Protein AF-A0A7X3ZHI9-F1 (afdb_monomer_lite)

Secondary structure (DSSP, 8-state):
---HHHHHHHHHHHHHHHHHHHHHHH--TTT-HHHHHHHHHHHHHHHHHHHHHHHHTTS-TT-HHHHHHHHHHHHHHHHTS---S-STHHHHHHHHHHHHTT--TTTS-TTSGGGGGG--GGGGG-TTTTSPPP---PPPP-

Structure (mmCIF, N/CA/C/O backbone):
data_AF-A0A7X3ZHI9-F1
#
_entry.id   AF-A0A7X3ZHI9-F1
#
loop_
_atom_site.group_PDB
_atom_site.id
_atom_site.type_symbol
_atom_site.label_atom_id
_atom_site.label_alt_id
_atom_site.label_comp_id
_atom_site.label_asym_id
_atom_site.label_entity_id
_atom_site.label_seq_id
_atom_site.pdbx_PDB_ins_code
_atom_site.Cartn_x
_atom_site.Cartn_y
_atom_site.Cartn_z
_atom_site.occupancy
_atom_site.B_iso_or_equiv
_atom_site.auth_seq_id
_atom_site.auth_comp_id
_atom_site.auth_asym_id
_atom_site.auth_atom_id
_atom_site.pdbx_PDB_model_num
ATOM 1 N N . MET A 1 1 ? -29.283 2.604 18.154 1.00 52.62 1 MET A N 1
ATOM 2 C CA . MET A 1 1 ? -28.104 3.371 18.616 1.00 52.62 1 MET A CA 1
ATOM 3 C C . MET A 1 1 ? -26.853 2.524 18.453 1.00 52.62 1 MET A C 1
ATOM 5 O O . MET A 1 1 ? -26.950 1.319 18.684 1.00 52.62 1 MET A O 1
ATOM 9 N N . PRO A 1 2 ? -25.718 3.093 18.014 1.00 68.88 2 PRO A N 1
ATOM 10 C CA . PRO A 1 2 ? -24.489 2.329 17.893 1.00 68.88 2 PRO A CA 1
ATOM 11 C C . PRO A 1 2 ? -24.016 1.832 19.264 1.00 68.88 2 PRO A C 1
ATOM 13 O O . PRO A 1 2 ? -24.114 2.543 20.263 1.00 68.88 2 PRO A O 1
ATOM 16 N N . SER A 1 3 ? -23.529 0.593 19.331 1.00 78.62 3 SER A N 1
ATOM 17 C CA . SER A 1 3 ? -23.004 0.039 20.584 1.00 78.62 3 SER A CA 1
ATOM 18 C C . SER A 1 3 ? -21.706 0.751 20.992 1.00 78.62 3 SER A C 1
ATOM 20 O O . SER A 1 3 ? -20.988 1.282 20.143 1.00 78.62 3 SER A O 1
ATOM 22 N N . LYS A 1 4 ? -21.335 0.708 22.282 1.00 82.12 4 LYS A N 1
ATOM 23 C CA . LYS A 1 4 ? -20.051 1.268 22.766 1.00 82.12 4 LYS A CA 1
ATOM 24 C C . LYS A 1 4 ? -18.834 0.748 21.978 1.00 82.12 4 LYS A C 1
ATOM 26 O O . LYS A 1 4 ? -17.832 1.444 21.877 1.00 82.12 4 LYS A O 1
ATOM 31 N N . VAL A 1 5 ? -18.911 -0.462 21.412 1.00 81.69 5 VAL A N 1
ATOM 32 C CA . VAL A 1 5 ? -17.857 -1.018 20.544 1.00 81.69 5 VAL A CA 1
ATOM 33 C C . VAL A 1 5 ? -17.870 -0.398 19.159 1.00 81.69 5 VAL A C 1
ATOM 35 O O . VAL A 1 5 ? -16.805 -0.078 18.654 1.00 81.69 5 VAL A O 1
ATOM 38 N N . GLN A 1 6 ? -19.043 -0.180 18.563 1.00 83.00 6 GLN A N 1
ATOM 39 C CA . GLN A 1 6 ? -19.133 0.490 17.264 1.00 83.00 6 GLN A CA 1
ATOM 40 C C . GLN A 1 6 ? -18.531 1.891 17.335 1.00 83.00 6 GLN A C 1
ATOM 42 O O . GLN A 1 6 ? -17.737 2.244 16.475 1.00 83.00 6 GLN A O 1
ATOM 47 N N . PHE A 1 7 ? -18.814 2.638 18.404 1.00 86.62 7 PHE A N 1
ATOM 48 C CA . PHE A 1 7 ? -18.193 3.944 18.619 1.00 86.62 7 PHE A CA 1
ATOM 49 C C . PHE A 1 7 ? -16.656 3.862 18.682 1.00 86.62 7 PHE A C 1
ATOM 51 O O . PHE A 1 7 ? -15.973 4.633 18.015 1.00 86.62 7 PHE A O 1
ATOM 58 N N . ARG A 1 8 ? -16.100 2.882 19.414 1.00 89.94 8 ARG A N 1
ATOM 59 C CA . ARG A 1 8 ? -14.643 2.651 19.467 1.00 89.94 8 ARG A CA 1
ATOM 60 C C . ARG A 1 8 ? -14.058 2.297 18.101 1.00 89.94 8 ARG A C 1
ATOM 62 O O . ARG A 1 8 ? -12.987 2.782 17.771 1.00 89.94 8 ARG A O 1
ATOM 69 N N . LEU A 1 9 ? -14.745 1.473 17.312 1.00 89.62 9 LEU A N 1
ATOM 70 C CA . LEU A 1 9 ? -14.283 1.086 15.978 1.00 89.62 9 LEU A CA 1
ATOM 71 C C . LEU A 1 9 ? -14.306 2.258 14.997 1.00 89.62 9 LEU A C 1
ATOM 73 O O . LEU A 1 9 ? -13.351 2.417 14.250 1.00 89.62 9 LEU A O 1
ATOM 77 N N . PHE A 1 10 ? -15.341 3.103 15.030 1.00 91.06 10 PHE A N 1
ATOM 78 C CA . PHE A 1 10 ? -15.371 4.329 14.229 1.00 91.06 10 PHE A CA 1
ATOM 79 C C . PHE A 1 10 ? -14.251 5.291 14.616 1.00 91.06 10 PHE A C 1
ATOM 81 O O . PHE A 1 10 ? -13.607 5.854 13.739 1.00 91.06 10 PHE A O 1
ATOM 88 N N . PHE A 1 11 ? -13.988 5.444 15.915 1.00 93.25 11 PHE A N 1
ATOM 89 C CA . PHE A 1 11 ? -12.875 6.260 16.387 1.00 93.25 11 PHE A CA 1
ATOM 90 C C . PHE A 1 11 ? -11.528 5.725 15.880 1.00 93.25 11 PHE A C 1
ATOM 92 O O . PHE A 1 11 ? -10.754 6.479 15.300 1.00 93.25 11 PHE A O 1
ATOM 99 N N . LEU A 1 12 ? -11.272 4.420 16.026 1.00 94.06 12 LEU A N 1
ATOM 100 C CA . LEU A 1 12 ? -10.041 3.789 15.531 1.00 94.06 12 LEU A CA 1
ATOM 101 C C . LEU A 1 12 ? -9.910 3.904 14.010 1.00 94.06 12 LEU A C 1
ATOM 103 O O . LEU A 1 12 ? -8.829 4.212 13.522 1.00 94.06 12 LEU A O 1
ATOM 107 N N . ALA A 1 13 ? -11.005 3.715 13.270 1.00 93.94 13 ALA A N 1
ATOM 108 C CA . ALA A 1 13 ? -11.022 3.903 11.825 1.00 93.94 13 ALA A CA 1
ATOM 109 C C . ALA A 1 13 ? -10.716 5.357 11.434 1.00 93.94 13 ALA A C 1
ATOM 111 O O . ALA A 1 13 ? -9.962 5.578 10.497 1.00 93.94 13 ALA A O 1
ATOM 112 N N . GLY A 1 14 ? -11.232 6.341 12.175 1.00 95.25 14 GLY A N 1
ATOM 113 C CA . GLY A 1 14 ? -10.913 7.754 11.960 1.00 95.25 14 GLY A CA 1
ATOM 114 C C . GLY A 1 14 ? -9.441 8.083 12.219 1.00 95.25 14 GLY A C 1
ATOM 115 O O . GLY A 1 14 ? -8.839 8.833 11.457 1.00 95.25 14 GLY A O 1
ATOM 116 N N . VAL A 1 15 ? -8.832 7.486 13.249 1.00 96.50 15 VAL A N 1
ATOM 117 C CA . VAL A 1 15 ? -7.387 7.632 13.504 1.00 96.50 15 VAL A CA 1
ATOM 118 C C . VAL A 1 15 ? -6.568 6.997 12.379 1.00 96.50 15 VAL A C 1
ATOM 120 O O . VAL A 1 15 ? -5.622 7.611 11.894 1.00 96.50 15 VAL A O 1
ATOM 123 N N . MET A 1 16 ? -6.948 5.801 11.922 1.00 96.50 16 MET A N 1
ATOM 124 C CA . MET A 1 16 ? -6.295 5.144 10.785 1.00 96.50 16 MET A CA 1
ATOM 125 C C . MET A 1 16 ? -6.410 5.977 9.505 1.00 96.50 16 MET A C 1
ATOM 127 O O . MET A 1 16 ? -5.417 6.138 8.803 1.00 96.50 16 MET A O 1
ATOM 131 N N . GLU A 1 17 ? -7.582 6.558 9.239 1.00 97.19 17 GLU A N 1
ATOM 132 C CA . GLU A 1 17 ? -7.791 7.443 8.092 1.00 97.19 17 GLU A CA 1
ATOM 133 C C . GLU A 1 17 ? -6.905 8.689 8.171 1.00 97.19 17 GLU A C 1
ATOM 135 O O . GLU A 1 17 ? -6.268 9.058 7.190 1.00 97.19 17 GLU A O 1
ATOM 140 N N . ALA A 1 18 ? -6.789 9.307 9.350 1.00 96.88 18 ALA A N 1
ATOM 141 C CA . ALA A 1 18 ? -5.891 10.441 9.549 1.00 96.88 18 ALA A CA 1
ATOM 142 C C . ALA A 1 18 ? -4.424 10.068 9.263 1.00 96.88 18 ALA A C 1
ATOM 144 O O . ALA A 1 18 ? -3.704 10.845 8.635 1.00 96.88 18 ALA A O 1
ATOM 145 N N . CYS A 1 19 ? -3.992 8.865 9.658 1.00 96.12 19 CYS A N 1
ATOM 146 C CA . CYS A 1 19 ? -2.675 8.341 9.298 1.00 96.12 19 CYS A CA 1
ATOM 147 C C . CYS A 1 19 ? -2.533 8.119 7.782 1.00 96.12 19 CYS A C 1
ATOM 149 O O . CYS A 1 19 ? -1.495 8.467 7.226 1.00 96.12 19 CYS A O 1
ATOM 151 N N . CYS A 1 20 ? -3.555 7.594 7.096 1.00 95.50 20 CYS A N 1
ATOM 152 C CA . CYS A 1 20 ? -3.550 7.455 5.635 1.00 95.50 20 CYS A CA 1
ATOM 153 C C . CYS A 1 20 ? -3.421 8.816 4.937 1.00 95.50 20 CYS A C 1
ATOM 155 O O . CYS A 1 20 ? -2.551 8.979 4.085 1.00 95.50 20 CYS A O 1
ATOM 157 N N . CYS A 1 21 ? -4.209 9.814 5.343 1.00 96.31 21 CYS A N 1
ATOM 158 C CA . CYS A 1 21 ? -4.107 11.183 4.831 1.00 96.31 21 CYS A CA 1
ATOM 159 C C . CYS A 1 21 ? -2.719 11.789 5.074 1.00 96.31 21 CYS A C 1
ATOM 161 O O . CYS A 1 21 ? -2.169 12.442 4.191 1.00 96.31 21 CYS A O 1
ATOM 163 N N . TYR A 1 22 ? -2.131 11.551 6.248 1.00 95.56 22 TYR A N 1
ATOM 164 C CA . TYR A 1 22 ? -0.774 11.992 6.565 1.00 95.56 22 TYR A CA 1
ATOM 165 C C . TYR A 1 22 ? 0.276 11.359 5.638 1.00 95.56 22 TYR A C 1
ATOM 167 O O . TYR A 1 22 ? 1.149 12.063 5.135 1.00 95.56 22 TYR A O 1
ATOM 175 N N . LEU A 1 23 ? 0.166 10.058 5.350 1.00 93.94 23 LEU A N 1
ATOM 176 C CA . LEU A 1 23 ? 1.062 9.366 4.415 1.00 93.94 23 LEU A CA 1
ATOM 177 C C . LEU A 1 23 ? 0.929 9.899 2.982 1.00 93.94 23 LEU A C 1
ATOM 179 O O . LEU A 1 23 ? 1.934 10.089 2.304 1.00 93.94 23 LEU A O 1
ATOM 183 N N . VAL A 1 24 ? -0.292 10.189 2.533 1.00 94.06 24 VAL A N 1
ATOM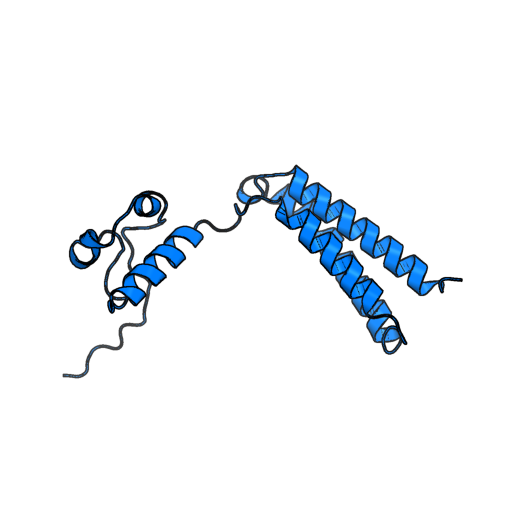 184 C CA . VAL A 1 24 ? -0.532 10.814 1.221 1.00 94.06 24 VAL A CA 1
ATOM 185 C C . VAL A 1 24 ? 0.062 12.220 1.171 1.00 94.06 24 VAL A C 1
ATOM 187 O O . VAL A 1 24 ? 0.696 12.582 0.185 1.00 94.06 24 VAL A O 1
ATOM 190 N N . PHE A 1 25 ? -0.092 12.992 2.247 1.00 93.50 25 PHE A N 1
ATOM 191 C CA . PHE A 1 25 ? 0.452 14.344 2.353 1.00 93.50 25 PHE A CA 1
ATOM 192 C C . PHE A 1 25 ? 1.985 14.377 2.339 1.00 93.50 25 PHE A C 1
ATOM 194 O O . PHE A 1 25 ? 2.566 15.298 1.770 1.00 93.50 25 PHE A O 1
ATOM 201 N N . LEU A 1 26 ? 2.650 13.373 2.923 1.00 92.06 26 LEU A N 1
ATOM 202 C CA . LEU A 1 26 ? 4.109 13.244 2.845 1.00 92.06 26 LEU A CA 1
ATOM 203 C C . LEU A 1 26 ? 4.594 13.116 1.391 1.00 92.06 26 LEU A C 1
ATOM 205 O O . LEU A 1 26 ? 5.686 13.587 1.075 1.00 92.06 26 LEU A O 1
ATOM 209 N N . GLY A 1 27 ? 3.795 12.518 0.503 1.00 89.75 27 GLY A N 1
ATOM 210 C CA . GLY A 1 27 ? 4.151 12.319 -0.897 1.00 89.75 27 GLY A CA 1
ATOM 211 C C . GLY A 1 27 ? 5.242 11.264 -1.042 1.00 89.75 27 GLY A C 1
ATOM 212 O O . GLY A 1 27 ? 4.954 10.072 -1.015 1.00 89.75 27 GLY A O 1
ATOM 213 N N . ASP A 1 28 ? 6.494 11.689 -1.206 1.00 88.06 28 ASP A N 1
ATOM 214 C CA . ASP A 1 28 ? 7.624 10.776 -1.390 1.00 88.06 28 ASP A CA 1
ATOM 215 C C . ASP A 1 28 ? 8.032 10.111 -0.063 1.00 88.06 28 ASP A C 1
ATOM 217 O O . ASP A 1 28 ? 8.773 10.675 0.753 1.00 88.06 28 ASP A O 1
ATOM 221 N N . LEU A 1 29 ? 7.515 8.899 0.145 1.00 88.62 29 LEU A N 1
ATOM 222 C CA . LEU A 1 29 ? 7.707 8.104 1.358 1.00 88.62 29 LEU A CA 1
ATOM 223 C C . LEU A 1 29 ? 9.124 7.523 1.466 1.00 88.62 29 LEU A C 1
ATOM 225 O O . LEU A 1 29 ? 9.653 7.412 2.572 1.00 88.62 29 LEU A O 1
ATOM 229 N N . GLN A 1 30 ? 9.767 7.207 0.337 1.00 87.69 30 GLN A N 1
ATOM 230 C CA . GLN A 1 30 ? 11.129 6.660 0.290 1.00 87.69 30 GLN A CA 1
ATOM 231 C C . GLN A 1 30 ? 12.163 7.644 0.847 1.00 87.69 30 GLN A C 1
ATOM 233 O O . GLN A 1 30 ? 13.117 7.241 1.508 1.00 87.69 30 GLN A O 1
ATOM 238 N N . ARG A 1 31 ? 11.962 8.948 0.630 1.00 86.88 31 ARG A N 1
ATOM 239 C CA . ARG A 1 31 ? 12.841 9.996 1.175 1.00 86.88 31 ARG A CA 1
ATOM 240 C C . ARG A 1 31 ? 12.554 10.344 2.634 1.00 86.88 31 ARG A C 1
ATOM 242 O O . ARG A 1 31 ? 13.419 10.895 3.309 1.00 86.88 31 ARG A O 1
ATOM 249 N N . GLN A 1 32 ? 11.359 10.030 3.128 1.00 89.81 32 GLN A N 1
ATOM 250 C CA . GLN A 1 32 ? 10.864 10.432 4.448 1.00 89.81 32 GLN A CA 1
ATOM 251 C C . GLN A 1 32 ? 10.593 9.216 5.340 1.00 89.81 32 GLN A C 1
ATOM 253 O O . GLN A 1 32 ? 9.531 9.089 5.949 1.00 89.81 32 GLN A O 1
ATOM 258 N N . ILE A 1 33 ? 11.570 8.307 5.422 1.00 91.25 33 ILE A N 1
ATOM 259 C CA . ILE A 1 33 ? 11.437 7.029 6.139 1.00 91.25 33 ILE A CA 1
ATOM 260 C C . ILE A 1 33 ? 10.988 7.218 7.603 1.00 91.25 33 ILE A C 1
ATOM 262 O O . ILE A 1 33 ? 10.048 6.535 8.015 1.00 91.25 33 ILE A O 1
ATOM 266 N N . PRO A 1 34 ? 11.573 8.130 8.411 1.00 93.81 34 PRO A N 1
ATOM 267 C CA . PRO A 1 34 ? 11.128 8.319 9.795 1.00 93.81 34 PRO A CA 1
ATOM 268 C C . PRO A 1 34 ? 9.671 8.789 9.905 1.00 93.81 34 PRO A C 1
ATOM 270 O O . PRO A 1 34 ? 8.919 8.298 10.745 1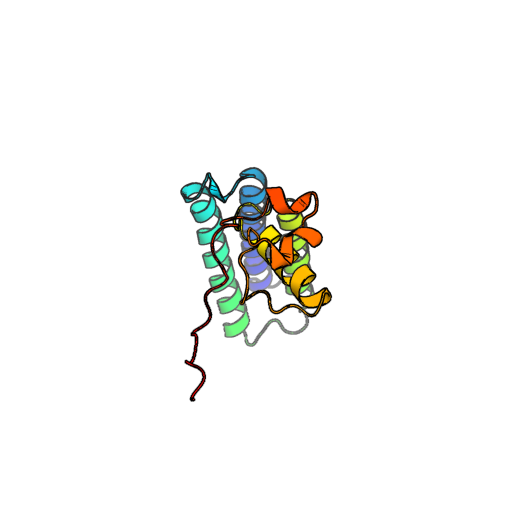.00 93.81 34 PRO A O 1
ATOM 273 N N . GLN A 1 35 ? 9.260 9.718 9.042 1.00 92.62 35 GLN A N 1
ATOM 274 C CA . GLN A 1 35 ? 7.909 10.273 9.008 1.00 92.62 35 GLN A CA 1
ATOM 275 C C . GLN A 1 35 ? 6.900 9.228 8.530 1.00 92.62 35 GLN A C 1
ATOM 277 O O . GLN A 1 35 ? 5.840 9.076 9.130 1.00 92.62 35 GLN A O 1
ATOM 282 N N . MET A 1 36 ? 7.254 8.440 7.513 1.00 93.62 36 MET A N 1
ATOM 283 C CA . MET A 1 36 ? 6.459 7.293 7.083 1.00 93.62 36 MET A CA 1
ATOM 284 C C . MET A 1 36 ? 6.179 6.363 8.268 1.00 93.62 36 MET A C 1
ATOM 286 O O . MET A 1 36 ? 5.023 6.035 8.534 1.00 93.62 36 MET A O 1
ATOM 290 N N . TRP A 1 37 ? 7.210 5.984 9.031 1.00 95.38 37 TRP A N 1
ATOM 291 C CA . TRP A 1 37 ? 7.036 5.141 10.215 1.00 95.38 37 TRP A CA 1
ATOM 292 C C . TRP A 1 37 ? 6.159 5.795 11.286 1.00 95.38 37 TRP A C 1
ATOM 294 O O . TRP A 1 37 ? 5.329 5.110 11.885 1.00 95.38 37 TRP A O 1
ATOM 304 N N . ALA A 1 38 ? 6.264 7.111 11.481 1.00 94.88 38 ALA A N 1
ATOM 305 C CA . ALA A 1 38 ? 5.391 7.851 12.391 1.00 94.88 38 ALA A CA 1
ATOM 306 C C . ALA A 1 38 ? 3.904 7.790 11.987 1.00 94.88 38 ALA A C 1
ATOM 308 O O . ALA A 1 38 ? 3.045 7.864 12.860 1.00 94.88 38 ALA A O 1
ATOM 309 N N . GLY A 1 39 ? 3.588 7.610 10.699 1.00 92.75 39 GLY A N 1
ATOM 310 C CA . GLY A 1 39 ? 2.223 7.365 10.218 1.00 92.75 39 GLY A CA 1
ATOM 311 C C . GLY A 1 39 ? 1.805 5.892 10.281 1.00 92.75 39 GLY A C 1
ATOM 312 O O . GLY A 1 39 ? 0.707 5.571 10.740 1.00 92.75 39 GLY A O 1
ATOM 313 N N . VAL A 1 40 ? 2.685 4.980 9.855 1.00 94.56 40 VAL A N 1
ATOM 314 C CA . VAL A 1 40 ? 2.387 3.541 9.764 1.00 94.56 40 VAL A CA 1
ATOM 315 C C . VAL A 1 40 ? 2.242 2.894 11.142 1.00 94.56 40 VAL A C 1
ATOM 317 O O . VAL A 1 40 ? 1.310 2.115 11.345 1.00 94.56 40 VAL A O 1
ATOM 320 N N . PHE A 1 41 ? 3.114 3.205 12.108 1.00 96.75 41 PHE A N 1
ATOM 321 C CA . PHE A 1 41 ? 3.074 2.559 13.426 1.00 96.75 41 PHE A CA 1
ATOM 322 C C . PHE A 1 41 ? 1.760 2.813 14.182 1.00 96.75 41 PHE A C 1
ATOM 324 O O . PHE A 1 41 ? 1.137 1.837 14.612 1.00 96.75 41 PHE A O 1
ATOM 331 N N . PRO A 1 42 ? 1.270 4.060 14.329 1.00 95.94 42 PRO A N 1
ATOM 332 C CA . PRO A 1 42 ? -0.015 4.310 14.980 1.00 95.94 42 PRO A CA 1
ATOM 333 C C . PRO A 1 42 ? -1.190 3.663 14.244 1.00 95.94 42 PRO A C 1
ATOM 335 O O . PRO A 1 42 ? -2.062 3.081 14.894 1.00 95.94 42 PRO A O 1
ATOM 338 N N . ALA A 1 43 ? -1.197 3.701 12.905 1.00 95.25 43 ALA A N 1
ATOM 339 C CA . ALA A 1 43 ? -2.220 3.036 12.099 1.00 95.25 43 ALA A CA 1
ATOM 340 C C . ALA A 1 43 ? -2.237 1.521 12.353 1.00 95.25 43 ALA A C 1
ATOM 342 O O . ALA A 1 43 ? -3.301 0.933 12.555 1.00 95.25 43 ALA A O 1
ATOM 343 N N . PHE A 1 44 ? -1.058 0.896 12.421 1.00 96.56 44 PHE A N 1
ATOM 344 C CA . PHE A 1 44 ? -0.910 -0.526 12.712 1.00 96.56 44 PHE A CA 1
ATOM 345 C C . PHE A 1 44 ? -1.382 -0.884 14.128 1.00 96.56 44 PHE A C 1
ATOM 347 O O . PHE A 1 44 ? -2.125 -1.849 14.302 1.00 96.56 44 PHE A O 1
ATOM 354 N N . LEU A 1 45 ? -1.027 -0.088 15.142 1.00 97.19 45 LEU A N 1
ATOM 355 C CA . LEU A 1 45 ? -1.507 -0.297 16.513 1.00 97.19 45 LEU A CA 1
ATOM 356 C C . LEU A 1 45 ? -3.036 -0.174 16.604 1.00 97.19 45 LEU A C 1
ATOM 358 O O . LEU A 1 45 ? -3.684 -1.002 17.250 1.00 97.19 45 LEU A O 1
ATOM 362 N N . CYS A 1 46 ? -3.624 0.810 15.914 1.00 95.69 46 CYS A N 1
ATOM 363 C CA . CYS A 1 46 ? -5.076 0.967 15.829 1.00 95.69 46 CYS A CA 1
ATOM 364 C C . CYS A 1 46 ? -5.737 -0.231 15.138 1.00 95.69 46 CYS A C 1
ATOM 366 O O . CYS A 1 46 ? -6.756 -0.723 15.627 1.00 95.69 46 CYS A O 1
ATOM 368 N N . TYR A 1 47 ? -5.137 -0.741 14.058 1.00 94.62 47 TYR A N 1
ATOM 369 C CA . TYR A 1 47 ? -5.599 -1.940 13.361 1.00 94.62 47 TYR A CA 1
ATOM 370 C C . TYR A 1 47 ? -5.577 -3.178 14.265 1.00 94.62 47 TYR A C 1
ATOM 372 O O . TYR A 1 47 ? -6.601 -3.847 14.402 1.00 94.62 47 TYR A O 1
ATOM 380 N N . VAL A 1 48 ? -4.450 -3.467 14.927 1.00 96.31 48 VAL A N 1
ATOM 381 C CA . VAL A 1 48 ? -4.323 -4.624 15.831 1.00 96.31 48 VAL A CA 1
ATOM 382 C C . VAL A 1 48 ? -5.342 -4.532 16.963 1.00 96.31 48 VAL A C 1
ATOM 384 O O . VAL A 1 48 ? -6.008 -5.518 17.286 1.00 96.31 48 VAL A O 1
ATOM 387 N N . PHE A 1 49 ? -5.526 -3.342 17.538 1.00 94.81 49 PHE A N 1
ATOM 388 C CA . PHE A 1 49 ? -6.511 -3.133 18.592 1.00 94.81 49 PHE A CA 1
ATOM 389 C C . PHE A 1 49 ? -7.954 -3.291 18.088 1.00 94.81 49 PHE A C 1
ATOM 391 O O . PHE A 1 49 ? -8.769 -3.941 18.747 1.00 94.81 49 PHE A O 1
ATOM 398 N N . ALA A 1 50 ? -8.278 -2.768 16.902 1.00 91.69 50 ALA A N 1
ATOM 399 C CA . ALA A 1 50 ? -9.582 -2.955 16.271 1.00 91.69 50 ALA A CA 1
ATOM 400 C C . ALA A 1 50 ? -9.860 -4.440 15.983 1.00 91.69 50 ALA A C 1
ATOM 402 O O . ALA A 1 50 ? -10.921 -4.948 16.353 1.00 91.69 50 ALA A O 1
ATOM 403 N N . ALA A 1 51 ? -8.893 -5.156 15.403 1.00 91.75 51 ALA A N 1
ATOM 404 C CA . ALA A 1 51 ? -8.980 -6.588 15.132 1.00 91.75 51 ALA A CA 1
ATOM 405 C C . ALA A 1 51 ? -9.185 -7.389 16.425 1.00 91.75 51 ALA A C 1
ATOM 407 O O . ALA A 1 51 ? -10.087 -8.223 16.504 1.00 91.75 51 ALA A O 1
ATOM 408 N N . TYR A 1 52 ? -8.428 -7.075 17.478 1.00 93.00 52 TYR A N 1
ATOM 409 C CA . TYR A 1 52 ? -8.587 -7.682 18.797 1.00 93.00 52 TYR A CA 1
ATOM 410 C C . TYR A 1 52 ? -10.000 -7.488 19.367 1.00 93.00 52 TYR A C 1
ATOM 412 O O . TYR A 1 52 ? -10.603 -8.447 19.853 1.00 93.00 52 TYR A O 1
ATOM 420 N N . LEU A 1 53 ? -10.564 -6.276 19.284 1.00 89.69 53 LEU A N 1
ATOM 421 C CA . LEU A 1 53 ? -11.926 -5.997 19.752 1.00 89.69 53 LEU A CA 1
ATOM 422 C C . LEU A 1 53 ? -12.987 -6.780 18.970 1.00 89.69 53 LEU A C 1
ATOM 424 O O . LEU A 1 53 ? -13.944 -7.270 19.574 1.00 89.69 53 LEU A O 1
ATOM 428 N N . VAL A 1 54 ? -12.824 -6.894 17.649 1.00 88.44 54 VAL A N 1
ATOM 429 C CA . VAL A 1 54 ? -13.740 -7.643 16.777 1.00 88.44 54 VAL A CA 1
ATOM 430 C C . VAL A 1 54 ? -13.671 -9.139 17.083 1.00 88.44 54 VAL A C 1
ATOM 432 O O . VAL A 1 54 ? -14.709 -9.766 17.293 1.00 88.44 54 VAL A O 1
ATOM 435 N N . LEU A 1 55 ? -12.467 -9.706 17.186 1.00 88.81 55 LEU A N 1
ATOM 436 C CA . LEU A 1 55 ? -12.266 -11.133 17.453 1.00 88.81 55 LEU A CA 1
ATOM 437 C C . LEU A 1 55 ? -12.736 -11.529 18.860 1.00 88.81 55 LEU A C 1
ATOM 439 O O . LEU A 1 55 ? -13.447 -12.520 19.010 1.00 88.81 55 LEU A O 1
ATOM 443 N N . ARG A 1 56 ? -12.442 -10.722 19.891 1.00 87.75 56 ARG A N 1
ATOM 444 C CA . ARG A 1 56 ? -12.894 -10.981 21.274 1.00 87.75 56 ARG A CA 1
ATOM 445 C C . ARG A 1 56 ? -14.410 -10.990 21.446 1.00 87.75 56 ARG A C 1
ATOM 447 O O . ARG A 1 56 ? -14.906 -11.547 22.419 1.00 87.75 56 ARG A O 1
ATOM 454 N N . ARG A 1 57 ? -15.145 -10.331 20.552 1.00 79.31 57 ARG A N 1
ATOM 455 C CA . ARG A 1 57 ? -16.611 -10.240 20.587 1.00 79.31 57 ARG A CA 1
ATOM 456 C C . ARG A 1 57 ? -17.296 -11.345 19.771 1.00 79.31 57 ARG A C 1
ATOM 458 O O . ARG A 1 57 ? -18.518 -11.328 19.690 1.00 79.31 57 ARG A O 1
ATOM 465 N N . GLY A 1 58 ? -16.535 -12.282 19.193 1.00 73.38 58 GLY A N 1
ATOM 466 C CA . GLY A 1 58 ? -17.069 -13.312 18.295 1.00 73.38 58 GLY A CA 1
ATOM 467 C C . GLY A 1 58 ? -17.448 -12.761 16.916 1.00 73.38 58 GLY A C 1
ATOM 468 O O . GLY A 1 58 ? -18.342 -13.291 16.264 1.00 73.38 58 GLY A O 1
ATOM 469 N N . GLY A 1 59 ? -16.798 -11.674 16.484 1.00 69.38 59 GLY A N 1
ATOM 470 C CA . GLY A 1 59 ? -17.131 -10.936 15.270 1.00 69.38 59 GLY A CA 1
ATOM 471 C C . GLY A 1 59 ? -18.081 -9.759 15.513 1.00 69.38 59 GLY A C 1
ATOM 472 O O . GLY A 1 59 ? -18.492 -9.455 16.634 1.00 69.38 59 GLY A O 1
ATOM 473 N N . LEU A 1 60 ? -18.420 -9.057 14.431 1.00 67.25 60 LEU A N 1
ATOM 474 C CA . LEU A 1 60 ? -19.476 -8.045 14.420 1.00 67.25 60 LEU A CA 1
ATOM 475 C C . LEU A 1 60 ? -20.750 -8.698 13.874 1.00 67.25 60 LEU A C 1
ATOM 477 O O . LEU A 1 60 ? -20.867 -8.808 12.650 1.00 67.25 60 LEU A O 1
ATOM 481 N N . PRO A 1 61 ? -21.702 -9.135 14.722 1.00 57.78 61 PRO A N 1
ATOM 482 C CA . PRO A 1 61 ? -22.946 -9.707 14.225 1.00 57.78 61 PRO A CA 1
ATOM 483 C C . PRO A 1 61 ? -23.648 -8.698 13.300 1.00 57.78 61 PRO A C 1
ATOM 485 O O . PRO A 1 61 ? -24.034 -7.604 13.716 1.00 57.78 61 PRO A O 1
ATOM 488 N N . GLY A 1 62 ? -23.752 -9.059 12.016 1.00 61.16 62 GLY A N 1
ATOM 489 C CA . GLY A 1 62 ? -24.603 -8.404 11.021 1.00 61.16 62 GLY A CA 1
ATOM 490 C C . GLY A 1 62 ? -24.047 -7.191 10.266 1.00 61.16 62 GLY A C 1
ATOM 491 O O . GLY A 1 62 ? -24.836 -6.543 9.578 1.00 61.16 62 GLY A O 1
ATOM 492 N N . ARG A 1 63 ? -22.752 -6.828 10.359 1.00 71.50 63 ARG A N 1
ATOM 493 C CA . ARG A 1 63 ? -22.247 -5.585 9.716 1.00 71.50 63 ARG A CA 1
ATOM 494 C C . ARG A 1 63 ? -20.852 -5.646 9.058 1.00 71.50 63 ARG A C 1
ATOM 496 O O . ARG A 1 63 ? -20.011 -4.800 9.369 1.00 71.50 63 ARG A O 1
ATOM 503 N N . PRO A 1 64 ? -20.592 -6.558 8.098 1.00 81.38 64 PRO A N 1
ATO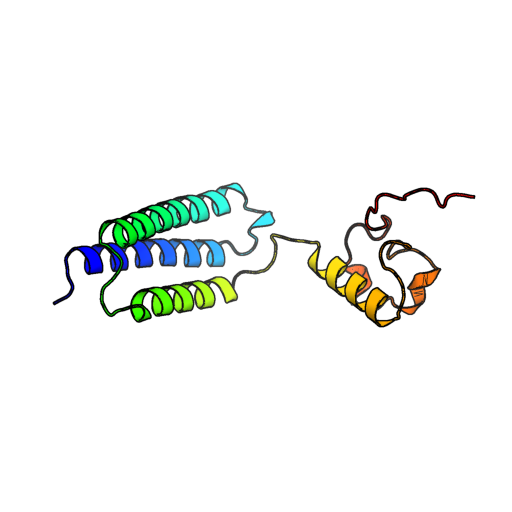M 504 C CA . PRO A 1 64 ? -19.352 -6.522 7.307 1.00 81.38 64 PRO A CA 1
ATOM 505 C C . PRO A 1 64 ? -19.185 -5.201 6.536 1.00 81.38 64 PRO A C 1
ATOM 507 O O . PRO A 1 64 ? -18.064 -4.772 6.287 1.00 81.38 64 PRO A O 1
ATOM 510 N N . HIS A 1 65 ? -20.288 -4.507 6.235 1.00 85.00 65 HIS A N 1
ATOM 511 C CA . HIS A 1 65 ? -20.287 -3.211 5.556 1.00 85.00 65 HIS A CA 1
ATOM 512 C C . HIS A 1 65 ? -19.465 -2.129 6.266 1.00 85.00 65 HIS A C 1
ATOM 514 O O . HIS A 1 65 ? -18.955 -1.247 5.592 1.00 85.00 65 HIS A O 1
ATOM 520 N N . LEU A 1 66 ? -19.306 -2.180 7.595 1.00 85.81 66 LEU A N 1
ATOM 521 C CA . LEU A 1 66 ? -18.455 -1.216 8.302 1.00 85.81 66 LEU A CA 1
ATOM 522 C C . LEU A 1 66 ? -16.978 -1.430 7.972 1.00 85.81 66 LEU A C 1
ATOM 524 O O . LEU A 1 66 ? -16.265 -0.474 7.689 1.00 85.81 66 LEU A O 1
ATOM 528 N N . ILE A 1 67 ? -16.540 -2.690 7.984 1.00 88.31 67 ILE A N 1
ATOM 529 C CA . ILE A 1 67 ? -15.161 -3.062 7.657 1.00 88.31 67 ILE A CA 1
ATOM 530 C C . ILE A 1 67 ? -14.900 -2.786 6.177 1.00 88.31 67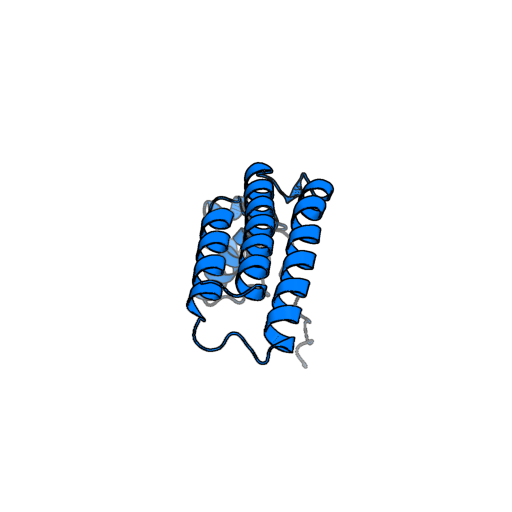 ILE A C 1
ATOM 532 O O . ILE A 1 67 ? -13.894 -2.173 5.845 1.00 88.31 67 ILE A O 1
ATOM 536 N N . LEU A 1 68 ? -15.825 -3.186 5.300 1.00 91.62 68 LEU A N 1
ATOM 537 C CA . LEU A 1 68 ? -15.717 -2.951 3.860 1.00 91.62 68 LEU A CA 1
ATOM 538 C C . LEU A 1 68 ? -15.743 -1.457 3.518 1.00 91.62 68 LEU A C 1
ATOM 540 O O . LEU A 1 68 ? -14.956 -1.016 2.690 1.00 91.62 68 LEU A O 1
ATOM 544 N N . GLY A 1 69 ? -16.603 -0.676 4.175 1.00 93.00 69 GLY A N 1
ATOM 545 C CA . GLY A 1 69 ? -16.670 0.773 4.003 1.00 93.00 69 GLY A CA 1
ATOM 546 C C . GLY A 1 69 ? -15.380 1.459 4.443 1.00 93.00 69 GLY A C 1
ATOM 547 O O . GLY A 1 69 ? -14.821 2.234 3.677 1.00 93.00 69 GLY A O 1
ATOM 548 N N . ALA A 1 70 ? -14.857 1.121 5.626 1.00 92.50 70 ALA A N 1
ATOM 549 C CA . ALA A 1 70 ? -13.570 1.639 6.089 1.00 92.50 70 ALA A CA 1
ATOM 550 C C . ALA A 1 70 ? -12.421 1.225 5.154 1.00 92.50 70 ALA A C 1
ATOM 552 O O . ALA A 1 70 ? -11.626 2.066 4.755 1.00 92.50 70 ALA A O 1
ATOM 553 N N . ALA A 1 71 ? -12.373 -0.044 4.732 1.00 93.38 71 ALA A N 1
ATOM 554 C CA . ALA A 1 71 ? -11.367 -0.538 3.795 1.00 93.38 71 ALA A CA 1
ATOM 555 C C . ALA A 1 71 ? -11.416 0.186 2.443 1.00 93.38 71 ALA A C 1
ATOM 557 O O . ALA A 1 71 ? -10.366 0.483 1.876 1.00 93.38 71 ALA A O 1
ATOM 558 N N . LEU A 1 72 ? -12.617 0.482 1.936 1.00 96.75 72 LEU A N 1
ATOM 559 C CA . LEU A 1 72 ? -12.796 1.254 0.712 1.00 96.75 72 LEU A CA 1
ATOM 560 C C . LEU A 1 72 ? -12.282 2.684 0.885 1.00 96.75 72 LEU A C 1
ATOM 562 O O . LEU A 1 72 ? -11.543 3.147 0.027 1.00 96.75 72 LEU A O 1
ATOM 566 N N . VAL A 1 73 ? -12.622 3.354 1.989 1.00 96.75 73 VAL A N 1
ATOM 567 C CA . VAL A 1 73 ? -12.139 4.712 2.285 1.00 96.75 73 VAL A CA 1
ATOM 568 C C . VAL A 1 73 ? -10.610 4.733 2.373 1.00 96.75 73 VAL A C 1
ATOM 570 O O . VAL A 1 73 ? -9.991 5.479 1.624 1.00 96.75 73 VAL A O 1
ATOM 573 N N . PHE A 1 74 ? -9.993 3.831 3.147 1.00 95.75 74 PHE A N 1
ATOM 574 C CA . PHE A 1 74 ? -8.530 3.734 3.247 1.00 95.75 74 PHE A CA 1
ATOM 575 C C . PHE A 1 74 ? -7.870 3.502 1.883 1.00 95.75 74 PHE A C 1
ATOM 577 O O . PHE A 1 74 ? -6.855 4.121 1.561 1.00 95.75 74 PHE A O 1
ATOM 584 N N . ARG A 1 75 ? -8.442 2.600 1.067 1.00 94.94 75 ARG A N 1
ATOM 585 C CA . ARG A 1 75 ? -7.928 2.305 -0.278 1.00 94.94 75 ARG A CA 1
ATOM 586 C C . ARG A 1 75 ? -8.042 3.489 -1.210 1.00 94.94 75 ARG A C 1
ATOM 588 O O . ARG A 1 75 ? -7.121 3.702 -1.990 1.00 94.94 75 ARG A O 1
ATOM 595 N N . LEU A 1 76 ? -9.171 4.190 -1.163 1.00 96.62 76 LEU A N 1
ATOM 596 C CA . LEU A 1 76 ? -9.347 5.403 -1.932 1.00 96.62 76 LEU A CA 1
ATOM 597 C C . LEU A 1 76 ? -8.279 6.382 -1.476 1.00 96.62 76 LEU A C 1
ATOM 599 O O . LEU A 1 76 ? -7.417 6.676 -2.278 1.00 96.62 76 LEU A O 1
ATOM 603 N N . THR A 1 77 ? -8.217 6.784 -0.213 1.00 95.00 77 THR A N 1
ATOM 604 C CA . THR A 1 77 ? -7.235 7.767 0.270 1.00 95.00 77 THR A CA 1
ATOM 605 C C . THR A 1 77 ? -5.800 7.448 -0.165 1.00 95.00 77 THR A C 1
ATOM 607 O O . THR A 1 77 ? -5.141 8.292 -0.770 1.00 95.00 77 THR A O 1
ATOM 610 N N . LEU A 1 78 ? -5.333 6.211 0.024 1.00 92.62 78 LEU A N 1
ATOM 611 C CA . LEU A 1 78 ? -3.981 5.805 -0.379 1.00 92.62 78 LEU A CA 1
ATOM 612 C C . LEU A 1 78 ? -3.762 5.709 -1.899 1.00 92.62 78 LEU A C 1
ATOM 614 O O . LEU A 1 78 ? -2.611 5.687 -2.325 1.00 92.62 78 LEU A O 1
ATOM 618 N N . TRP A 1 79 ? -4.813 5.692 -2.724 1.00 93.62 79 TRP A N 1
ATOM 619 C CA . TRP A 1 79 ? -4.708 5.695 -4.190 1.00 93.62 79 TRP A CA 1
ATOM 620 C C . TRP A 1 79 ? -3.928 6.902 -4.724 1.00 93.62 79 TRP A C 1
ATOM 622 O O . TRP A 1 79 ? -3.274 6.815 -5.759 1.00 93.62 79 TRP A O 1
ATOM 632 N N . TRP A 1 80 ? -3.980 8.028 -4.010 1.00 90.69 80 TRP A N 1
ATOM 633 C CA . TRP A 1 80 ? -3.256 9.251 -4.361 1.00 90.69 80 TRP A CA 1
ATOM 634 C C . TRP A 1 80 ? -1.802 9.269 -3.870 1.00 90.69 80 TRP A C 1
ATOM 636 O O . TRP A 1 80 ? -1.074 10.214 -4.169 1.00 90.69 80 TRP A O 1
ATOM 646 N N . SER A 1 81 ? -1.361 8.251 -3.126 1.00 88.25 81 SER A N 1
ATOM 647 C CA . SER A 1 81 ? 0.032 8.137 -2.699 1.00 88.25 81 SER A CA 1
ATOM 648 C C . SER A 1 81 ? 0.912 7.702 -3.879 1.00 88.25 81 SER A C 1
ATOM 650 O O . SER A 1 81 ? 0.581 6.729 -4.565 1.00 88.25 81 SER A O 1
ATOM 652 N N . PRO A 1 82 ? 2.034 8.392 -4.146 1.00 83.56 82 PRO A N 1
ATOM 653 C CA . PRO A 1 82 ? 2.947 7.978 -5.199 1.00 83.56 82 PRO A CA 1
ATOM 654 C C . PRO A 1 82 ? 3.649 6.670 -4.808 1.00 83.56 82 PRO A C 1
ATOM 656 O O . PRO A 1 82 ? 4.058 6.474 -3.664 1.00 83.56 82 PRO A O 1
ATOM 659 N N . ALA A 1 83 ? 3.822 5.767 -5.775 1.00 80.25 83 ALA A N 1
ATOM 660 C CA . ALA A 1 83 ? 4.471 4.473 -5.571 1.00 80.25 83 ALA A CA 1
ATOM 661 C C . ALA A 1 83 ? 6.005 4.607 -5.495 1.00 80.25 83 ALA A C 1
ATOM 663 O O . ALA A 1 83 ? 6.712 4.096 -6.355 1.00 80.25 83 ALA A O 1
ATOM 664 N N . THR A 1 84 ? 6.526 5.314 -4.486 1.00 82.38 84 THR A N 1
ATOM 665 C CA . THR A 1 84 ? 7.976 5.564 -4.346 1.00 82.38 84 THR A CA 1
ATOM 666 C C . THR A 1 84 ? 8.706 4.502 -3.530 1.00 82.38 84 THR A C 1
ATOM 668 O O . THR A 1 84 ? 9.924 4.450 -3.522 1.00 82.38 84 THR A O 1
ATOM 671 N N . LEU A 1 85 ? 7.985 3.606 -2.852 1.00 79.44 85 LEU A N 1
ATOM 672 C CA . LEU A 1 85 ? 8.605 2.604 -1.977 1.00 79.44 85 LEU A CA 1
ATOM 673 C C . LEU A 1 85 ? 9.297 1.450 -2.716 1.00 79.44 85 LEU A C 1
ATOM 675 O O . LEU A 1 85 ? 9.981 0.651 -2.079 1.00 79.44 85 LEU A O 1
ATOM 679 N N . SER A 1 86 ? 9.086 1.320 -4.026 1.00 79.88 86 SER A N 1
ATOM 680 C CA . SER A 1 86 ? 9.689 0.265 -4.832 1.00 79.88 86 SER A CA 1
ATOM 681 C C . SER A 1 86 ? 10.113 0.809 -6.185 1.00 79.88 86 SER A C 1
ATOM 683 O O . SER A 1 86 ? 9.283 1.246 -6.978 1.00 79.88 86 SER A O 1
ATOM 685 N N . ASP A 1 87 ? 11.407 0.693 -6.459 1.00 76.44 87 ASP A N 1
ATOM 686 C CA . ASP A 1 87 ? 11.992 1.076 -7.738 1.00 76.44 87 ASP A CA 1
ATOM 687 C C . ASP A 1 87 ? 11.939 -0.091 -8.759 1.00 76.44 87 ASP A C 1
ATOM 689 O O . ASP A 1 87 ? 12.166 0.083 -9.956 1.00 76.44 87 ASP A O 1
ATOM 693 N N . ASP A 1 88 ? 11.562 -1.300 -8.330 1.00 84.12 88 ASP A N 1
ATOM 694 C CA . ASP A 1 88 ? 11.583 -2.513 -9.165 1.00 84.12 88 ASP A CA 1
ATOM 695 C C . ASP A 1 88 ? 10.366 -2.667 -10.093 1.00 84.12 88 ASP A C 1
ATOM 697 O O . ASP A 1 88 ? 10.295 -3.609 -10.882 1.00 84.12 88 ASP A O 1
ATOM 701 N N . ILE A 1 89 ? 9.405 -1.739 -10.062 1.00 86.56 89 ILE A N 1
ATOM 702 C CA . ILE A 1 89 ? 8.188 -1.807 -10.893 1.00 86.56 89 ILE A CA 1
ATOM 703 C C . ILE A 1 89 ? 8.540 -1.928 -12.382 1.00 86.56 89 ILE A C 1
ATOM 705 O O . ILE A 1 89 ? 8.021 -2.798 -13.083 1.00 86.56 89 ILE A O 1
ATOM 709 N N . PHE A 1 90 ? 9.462 -1.094 -12.866 1.00 87.81 90 PHE A N 1
ATOM 710 C CA . PHE A 1 90 ? 9.885 -1.115 -14.268 1.00 87.81 90 PHE A CA 1
ATOM 711 C C . PHE A 1 90 ? 10.638 -2.394 -14.627 1.00 87.81 90 PHE A C 1
ATOM 713 O O . PHE A 1 90 ? 10.511 -2.887 -15.749 1.00 87.81 90 PHE A O 1
ATOM 720 N N . ARG A 1 91 ? 11.365 -2.974 -13.665 1.00 88.31 91 ARG A N 1
ATOM 721 C CA . ARG A 1 91 ? 12.023 -4.267 -13.841 1.00 88.31 91 ARG A CA 1
ATOM 722 C C . ARG A 1 91 ? 10.997 -5.387 -14.023 1.00 88.31 91 ARG A C 1
ATOM 724 O O . ARG A 1 91 ? 11.152 -6.189 -14.937 1.00 88.31 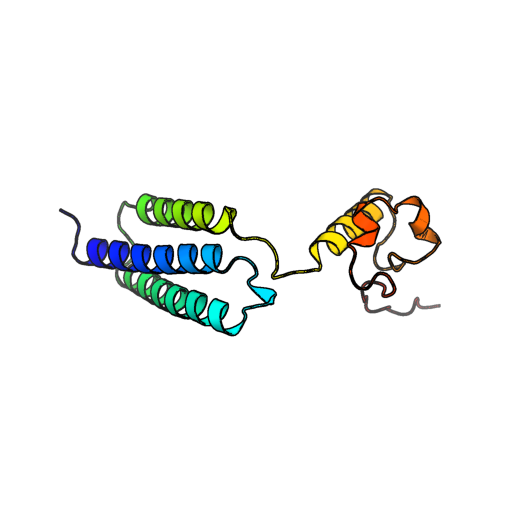91 ARG A O 1
ATOM 731 N N . TYR A 1 92 ? 9.918 -5.408 -13.244 1.00 87.88 92 TYR A N 1
ATOM 732 C CA . TYR A 1 92 ? 8.854 -6.402 -13.428 1.00 87.88 92 TYR A CA 1
ATOM 733 C C . TYR A 1 92 ? 8.134 -6.262 -14.773 1.00 87.88 92 TYR A C 1
ATOM 735 O O . TYR A 1 92 ? 7.827 -7.265 -15.418 1.00 87.88 92 TYR A O 1
ATOM 743 N N . VAL A 1 93 ? 7.887 -5.029 -15.225 1.00 89.94 93 VAL A N 1
ATOM 744 C CA . VAL A 1 93 ? 7.294 -4.775 -16.549 1.00 89.94 93 VAL A CA 1
ATOM 745 C C . VAL A 1 93 ? 8.219 -5.271 -17.664 1.00 89.94 93 VAL A C 1
ATOM 747 O O . VAL A 1 93 ? 7.757 -5.916 -18.608 1.00 89.94 93 VAL A O 1
ATOM 750 N N . TRP A 1 94 ? 9.522 -5.014 -17.537 1.00 90.94 94 TRP A N 1
ATOM 751 C CA . TRP A 1 94 ? 10.538 -5.531 -18.448 1.00 90.94 94 TRP A CA 1
ATOM 752 C C . TRP A 1 94 ? 10.541 -7.063 -18.491 1.00 90.94 94 TRP A C 1
ATOM 754 O O . TRP A 1 94 ? 10.396 -7.645 -19.567 1.00 90.94 94 TRP A O 1
ATOM 764 N N . ASP A 1 95 ? 10.625 -7.720 -17.334 1.00 89.31 95 ASP A N 1
ATOM 765 C CA . ASP A 1 95 ? 10.661 -9.181 -17.243 1.00 89.31 95 ASP A CA 1
ATOM 766 C C . ASP A 1 95 ? 9.381 -9.814 -17.814 1.00 89.31 95 ASP A C 1
ATOM 768 O O . ASP A 1 95 ? 9.436 -10.865 -18.456 1.00 89.31 95 ASP A O 1
ATOM 772 N N . GLY A 1 96 ? 8.225 -9.163 -17.640 1.00 90.50 96 GLY A N 1
ATOM 773 C CA . GLY A 1 96 ? 6.970 -9.561 -18.276 1.00 90.50 96 GLY A CA 1
ATOM 774 C C . GLY A 1 96 ? 7.030 -9.485 -19.803 1.00 90.50 96 GLY A C 1
ATOM 775 O O . GLY A 1 96 ? 6.575 -10.400 -20.486 1.00 90.50 96 GLY A O 1
ATOM 776 N N . ARG A 1 97 ? 7.650 -8.440 -20.365 1.00 91.19 97 ARG A N 1
ATOM 777 C CA . ARG A 1 97 ? 7.846 -8.323 -21.818 1.00 91.19 97 ARG A CA 1
ATOM 778 C C . ARG A 1 97 ? 8.781 -9.395 -22.365 1.00 91.19 97 ARG A C 1
ATOM 780 O O . ARG A 1 97 ? 8.479 -9.983 -23.399 1.00 91.19 97 ARG A O 1
ATOM 787 N N . VAL A 1 98 ? 9.895 -9.651 -21.683 1.00 91.38 98 VAL A N 1
ATOM 788 C CA . VAL A 1 98 ? 10.849 -10.699 -22.074 1.00 91.38 98 VAL A CA 1
ATOM 789 C C . VAL A 1 98 ? 10.154 -12.067 -22.095 1.00 91.38 98 VAL A C 1
ATOM 791 O O . VAL A 1 98 ? 10.282 -12.800 -23.075 1.00 91.38 98 VAL A O 1
ATOM 794 N N . GLN A 1 99 ? 9.314 -12.354 -21.094 1.00 91.56 99 GLN A N 1
ATOM 795 C CA . GLN A 1 99 ? 8.489 -13.568 -21.062 1.00 91.56 99 GLN A CA 1
ATOM 796 C C . GLN A 1 99 ? 7.460 -13.636 -22.197 1.00 91.56 99 GLN A C 1
ATOM 798 O O . GLN A 1 99 ? 7.303 -14.692 -22.806 1.00 91.56 99 GLN A O 1
ATOM 803 N N . LEU A 1 100 ? 6.779 -12.530 -22.521 1.00 93.25 100 LEU A N 1
ATOM 804 C CA . LEU A 1 100 ? 5.831 -12.477 -23.645 1.00 93.25 100 LEU A CA 1
ATOM 805 C C . LEU A 1 100 ? 6.507 -12.722 -25.004 1.00 93.25 100 LEU A C 1
ATOM 807 O O . LEU A 1 100 ? 5.862 -13.225 -25.919 1.00 93.25 100 LEU A O 1
ATOM 811 N N . ALA A 1 101 ? 7.803 -12.421 -25.126 1.00 92.06 101 ALA A N 1
ATOM 812 C CA . ALA A 1 101 ? 8.620 -12.755 -26.293 1.00 92.06 101 ALA A CA 1
ATOM 813 C C . ALA A 1 101 ? 9.109 -14.222 -26.304 1.00 92.06 101 ALA A C 1
ATOM 815 O O . ALA A 1 101 ? 9.865 -14.611 -27.192 1.00 92.06 101 ALA A O 1
ATOM 816 N N . GLY A 1 102 ? 8.706 -15.040 -25.325 1.00 92.00 102 GLY A N 1
ATOM 817 C CA . GLY A 1 102 ? 9.133 -16.435 -25.188 1.00 92.00 102 GLY A CA 1
ATOM 818 C C . GLY A 1 102 ? 10.559 -16.603 -24.658 1.00 92.00 102 GLY A C 1
ATOM 819 O O . GLY A 1 102 ? 11.107 -17.703 -24.710 1.00 92.00 102 GLY A O 1
ATOM 820 N N . ILE A 1 103 ? 11.172 -15.531 -24.150 1.00 89.81 103 ILE A N 1
ATOM 821 C CA . ILE A 1 103 ? 12.534 -15.537 -23.618 1.00 89.81 103 ILE A CA 1
ATOM 822 C C . ILE A 1 103 ? 12.465 -15.648 -22.094 1.00 89.81 103 ILE A C 1
ATOM 824 O O . ILE A 1 103 ? 11.642 -15.022 -21.430 1.00 89.81 103 ILE A O 1
ATOM 828 N N . ASN A 1 104 ? 13.354 -16.451 -21.516 1.00 86.75 104 ASN A N 1
ATOM 829 C CA . ASN A 1 104 ? 13.481 -16.548 -20.070 1.00 86.75 104 ASN A CA 1
ATOM 830 C C . ASN A 1 104 ? 14.233 -15.301 -19.524 1.00 86.75 104 ASN A C 1
ATOM 832 O O . ASN A 1 104 ? 15.418 -15.144 -19.836 1.00 86.75 104 ASN A O 1
ATOM 836 N N . PRO A 1 105 ? 13.600 -14.439 -18.694 1.00 83.62 105 PRO A N 1
ATOM 837 C CA . PRO A 1 105 ? 14.196 -13.194 -18.186 1.00 83.62 105 PRO A CA 1
ATOM 838 C C . PRO A 1 105 ? 15.363 -13.421 -17.216 1.00 83.62 105 PRO A C 1
ATOM 840 O O . PRO A 1 105 ? 16.139 -12.508 -16.955 1.00 83.62 105 PRO A O 1
ATOM 843 N N . TYR A 1 106 ? 15.529 -14.642 -16.707 1.00 82.94 106 TYR A N 1
ATOM 844 C CA . TYR A 1 106 ? 16.630 -15.012 -15.820 1.00 82.94 106 TYR A CA 1
ATOM 845 C C . TYR A 1 106 ? 17.931 -15.328 -16.579 1.00 82.94 106 TYR A C 1
ATOM 847 O O . TYR A 1 106 ? 18.990 -15.437 -15.966 1.00 82.94 106 TYR A O 1
ATOM 855 N N . LEU A 1 107 ? 17.871 -15.495 -17.908 1.00 82.69 107 LEU A N 1
ATOM 856 C CA . LEU A 1 107 ? 19.048 -15.818 -18.724 1.00 82.69 107 LEU A CA 1
ATOM 857 C C . LEU A 1 107 ? 19.871 -14.587 -19.103 1.00 82.69 107 LEU A C 1
ATOM 859 O O . LEU A 1 107 ? 21.087 -14.694 -19.254 1.00 82.69 107 LEU A O 1
ATOM 863 N N . TYR A 1 108 ? 19.215 -13.440 -19.260 1.00 85.44 108 TYR A N 1
ATOM 864 C CA . TYR A 1 108 ? 19.815 -12.239 -19.823 1.00 85.44 108 TYR A CA 1
ATOM 865 C C . TYR A 1 108 ? 19.499 -11.031 -18.951 1.00 85.44 108 TYR A C 1
ATOM 867 O O . TYR A 1 108 ? 18.346 -10.786 -18.600 1.00 85.44 108 TYR A O 1
ATOM 875 N N . ALA A 1 109 ? 20.527 -10.247 -18.627 1.00 87.75 109 ALA A N 1
ATOM 876 C CA . ALA A 1 109 ? 20.318 -8.932 -18.038 1.00 87.75 109 ALA A CA 1
ATOM 877 C C . ALA A 1 109 ? 19.558 -8.029 -19.034 1.00 87.75 109 ALA A C 1
ATOM 879 O O . ALA A 1 109 ? 19.724 -8.193 -20.245 1.00 87.75 109 ALA A O 1
ATOM 880 N N . PRO A 1 110 ? 18.769 -7.042 -18.575 1.00 88.38 110 PRO A N 1
ATOM 881 C CA . PRO A 1 110 ? 18.111 -6.079 -19.461 1.00 88.38 110 PRO A CA 1
ATOM 882 C C . PRO A 1 110 ? 19.079 -5.389 -20.444 1.00 88.38 110 PRO A C 1
ATOM 884 O O . PRO A 1 110 ? 18.715 -5.084 -21.585 1.00 88.38 110 PRO A O 1
ATOM 887 N N . SER A 1 111 ? 20.332 -5.179 -20.026 1.00 89.56 111 SER A N 1
ATOM 888 C CA . SER A 1 111 ? 21.408 -4.588 -20.829 1.00 89.56 111 SER A CA 1
ATOM 889 C C . SER A 1 111 ? 22.086 -5.554 -21.809 1.00 89.56 111 SER A C 1
ATOM 891 O O . SER A 1 111 ? 22.868 -5.105 -22.656 1.00 89.56 111 SER A O 1
ATOM 893 N N . ALA A 1 112 ? 21.744 -6.842 -21.790 1.00 89.12 112 ALA A N 1
ATOM 894 C CA . ALA A 1 112 ? 22.325 -7.838 -22.680 1.00 89.12 112 ALA A CA 1
ATOM 895 C C . ALA A 1 112 ? 21.862 -7.637 -24.143 1.00 89.12 112 ALA A C 1
ATOM 897 O O . ALA A 1 112 ? 20.702 -7.268 -24.382 1.00 89.12 112 ALA A O 1
ATOM 898 N N . PRO A 1 113 ? 22.749 -7.828 -25.138 1.00 89.19 113 PRO A N 1
ATOM 899 C CA . PRO A 1 113 ? 22.437 -7.596 -26.549 1.00 89.19 113 PRO A CA 1
ATOM 900 C C . PRO A 1 113 ? 21.315 -8.500 -27.086 1.00 89.19 113 PRO A C 1
ATOM 902 O O . PRO A 1 113 ? 20.560 -8.076 -27.958 1.00 89.19 113 PRO A O 1
ATOM 905 N N . GLU A 1 114 ? 21.148 -9.703 -26.537 1.00 88.44 114 GLU A N 1
ATOM 906 C CA . GLU A 1 114 ? 20.151 -10.698 -26.949 1.00 88.44 114 GLU A CA 1
ATOM 907 C C . GLU A 1 114 ? 18.712 -10.188 -26.784 1.00 88.44 114 GLU A C 1
ATOM 909 O O . GLU A 1 114 ? 17.836 -10.487 -27.597 1.00 88.44 114 GLU A O 1
ATOM 914 N N . VAL A 1 115 ? 18.476 -9.355 -25.768 1.00 90.56 115 VAL A N 1
ATOM 915 C CA . VAL A 1 115 ? 17.169 -8.756 -25.458 1.00 90.56 115 VAL A CA 1
ATOM 916 C C . VAL A 1 115 ? 17.080 -7.282 -25.868 1.00 90.56 115 VAL A C 1
ATOM 918 O O . VAL A 1 115 ? 16.078 -6.623 -25.598 1.00 90.56 115 VAL A O 1
ATOM 921 N N . ALA A 1 116 ? 18.089 -6.745 -26.566 1.00 90.62 116 ALA A N 1
ATOM 922 C CA . ALA A 1 116 ? 18.130 -5.332 -26.949 1.00 90.62 116 ALA A CA 1
ATOM 923 C C . ALA A 1 116 ? 16.945 -4.905 -27.831 1.00 90.62 116 ALA A C 1
ATOM 925 O O . ALA A 1 116 ? 16.472 -3.777 -27.717 1.00 90.62 116 ALA A O 1
ATOM 926 N N . HIS A 1 117 ? 16.424 -5.819 -28.653 1.00 91.25 117 HIS A N 1
ATOM 927 C CA . HIS A 1 117 ? 15.269 -5.585 -29.524 1.00 91.25 117 HIS A CA 1
ATOM 928 C C . HIS A 1 117 ? 13.939 -5.395 -28.766 1.00 91.25 117 HIS A C 1
ATOM 930 O O . HIS A 1 117 ? 12.961 -4.956 -29.364 1.00 91.25 117 HIS A O 1
ATOM 936 N N . LEU A 1 118 ? 13.891 -5.708 -27.464 1.00 90.00 118 LEU A N 1
ATOM 937 C CA . LEU A 1 118 ? 12.707 -5.540 -26.611 1.00 90.00 118 LEU A CA 1
ATOM 938 C C . LEU A 1 118 ? 12.708 -4.214 -25.827 1.00 90.00 118 LEU A C 1
ATOM 940 O O . LEU A 1 118 ? 11.723 -3.908 -25.143 1.00 90.00 118 LEU A O 1
ATOM 944 N N . ARG A 1 119 ? 13.804 -3.441 -25.899 1.00 92.06 119 ARG A N 1
ATOM 945 C CA . ARG A 1 119 ? 13.979 -2.151 -25.208 1.00 92.06 119 ARG A CA 1
ATOM 946 C C . ARG A 1 119 ? 13.057 -1.091 -25.793 1.00 92.06 119 ARG A C 1
ATOM 948 O O . ARG A 1 119 ? 13.039 -0.864 -26.997 1.00 92.06 119 ARG A O 1
ATOM 955 N N . ASP A 1 120 ? 12.316 -0.427 -24.915 1.00 87.75 120 ASP A N 1
ATOM 956 C CA . ASP A 1 120 ? 11.421 0.683 -25.234 1.00 87.75 120 ASP A CA 1
ATOM 957 C C . ASP A 1 120 ? 11.721 1.894 -24.335 1.00 87.75 120 ASP A C 1
ATOM 959 O O . ASP A 1 120 ? 12.711 1.915 -23.605 1.00 87.75 120 ASP A O 1
ATOM 963 N N . ALA A 1 121 ? 10.839 2.895 -24.347 1.00 86.62 121 ALA A N 1
ATOM 964 C CA . ALA A 1 121 ? 10.968 4.080 -23.501 1.00 86.62 121 ALA A CA 1
ATOM 965 C C . ALA A 1 121 ? 11.082 3.760 -21.994 1.00 86.62 121 ALA A C 1
ATOM 967 O O . ALA A 1 121 ? 11.742 4.503 -21.270 1.00 86.62 121 ALA A O 1
ATOM 968 N N . LEU A 1 122 ? 10.488 2.655 -21.523 1.00 84.12 122 LEU A N 1
ATOM 969 C CA . LEU A 1 122 ? 10.521 2.248 -20.115 1.00 84.12 122 LEU A CA 1
ATOM 970 C C . LEU A 1 122 ? 11.851 1.600 -19.710 1.00 84.12 122 LEU A C 1
ATOM 972 O O . LEU A 1 122 ? 12.146 1.531 -18.518 1.00 84.12 122 LEU A O 1
ATOM 976 N N . TYR A 1 123 ? 12.677 1.163 -20.669 1.00 85.69 123 TYR A N 1
ATOM 977 C CA . TYR A 1 123 ? 13.987 0.565 -20.392 1.00 85.69 123 TYR A CA 1
ATOM 978 C C . TYR A 1 123 ? 14.888 1.493 -19.563 1.00 85.69 123 TYR A C 1
ATOM 980 O O . TYR A 1 123 ? 15.585 1.034 -18.664 1.00 85.69 123 TYR A O 1
ATOM 988 N N . HIS A 1 124 ? 14.834 2.805 -19.811 1.00 85.00 124 HIS A N 1
ATOM 989 C CA . HIS A 1 124 ? 15.624 3.791 -19.065 1.00 85.00 124 HIS A CA 1
ATOM 990 C C . HIS A 1 124 ? 15.243 3.894 -17.582 1.00 85.00 124 HIS A C 1
ATOM 992 O O . HIS A 1 124 ? 16.027 4.408 -16.791 1.00 85.00 124 HIS A O 1
ATOM 998 N N . SER A 1 125 ? 14.061 3.406 -17.208 1.00 86.00 125 SER A N 1
ATOM 999 C CA . SER A 1 125 ? 13.577 3.369 -15.827 1.00 86.00 125 SER A CA 1
ATOM 1000 C C . SER A 1 125 ? 13.849 2.026 -15.139 1.00 86.00 125 SER A C 1
ATOM 1002 O O . SER A 1 125 ? 13.526 1.870 -13.964 1.00 86.00 125 SER A O 1
ATOM 1004 N N . VAL A 1 126 ? 14.424 1.044 -15.846 1.00 85.69 126 VAL A N 1
ATOM 1005 C CA . VAL A 1 126 ? 14.771 -0.262 -15.275 1.00 85.69 126 VAL A CA 1
ATOM 1006 C C . VAL A 1 126 ? 16.015 -0.127 -14.405 1.00 85.69 126 VAL A C 1
ATOM 1008 O O . VAL A 1 126 ? 17.110 0.162 -14.888 1.00 85.69 126 VAL A O 1
ATOM 1011 N N . ASN A 1 127 ? 15.855 -0.401 -13.114 1.00 83.88 127 ASN A N 1
ATOM 1012 C CA . ASN A 1 127 ? 16.968 -0.417 -12.175 1.00 83.88 127 ASN A CA 1
ATOM 1013 C C . ASN A 1 127 ? 17.873 -1.638 -12.369 1.00 83.88 127 ASN A C 1
ATOM 1015 O O . ASN A 1 127 ? 17.419 -2.721 -12.761 1.00 83.88 127 ASN A O 1
ATOM 1019 N N . HIS A 1 128 ? 19.164 -1.451 -12.072 1.00 81.56 128 HIS A N 1
ATOM 1020 C CA . HIS A 1 128 ? 20.201 -2.487 -12.154 1.00 81.56 128 HIS A CA 1
ATOM 1021 C C . HIS A 1 128 ? 20.185 -3.240 -13.493 1.00 81.56 128 HIS A C 1
ATOM 1023 O O . HIS A 1 128 ? 20.199 -4.469 -13.521 1.00 81.56 128 HIS A O 1
ATOM 1029 N N . ALA A 1 129 ? 20.066 -2.520 -14.615 1.00 82.06 129 ALA A N 1
ATOM 1030 C CA . ALA A 1 129 ? 19.905 -3.113 -15.946 1.00 82.06 129 ALA A CA 1
ATOM 1031 C C . ALA A 1 129 ? 21.064 -4.044 -16.354 1.00 82.06 129 ALA A C 1
ATOM 1033 O O . ALA A 1 129 ? 20.909 -4.863 -17.255 1.00 82.06 129 ALA A O 1
ATOM 1034 N N . ASP A 1 130 ? 22.211 -3.923 -15.695 1.00 83.31 130 ASP A N 1
ATOM 1035 C CA . ASP A 1 130 ? 23.422 -4.721 -15.854 1.00 83.31 130 ASP A CA 1
ATOM 1036 C C . ASP A 1 130 ? 23.383 -6.088 -15.158 1.00 83.31 130 ASP A C 1
ATOM 1038 O O . ASP A 1 130 ? 24.146 -6.979 -15.529 1.00 83.31 130 ASP A O 1
ATOM 1042 N N . ILE A 1 131 ? 22.473 -6.293 -14.203 1.00 76.94 131 ILE A N 1
ATOM 1043 C CA . ILE A 1 131 ? 22.431 -7.513 -13.393 1.00 76.94 131 ILE A CA 1
ATOM 1044 C C . ILE A 1 131 ? 21.292 -8.424 -13.885 1.00 76.94 131 ILE A C 1
ATOM 1046 O O . ILE A 1 131 ? 20.138 -7.985 -13.962 1.00 76.94 131 ILE A O 1
ATOM 1050 N N . PRO A 1 132 ? 21.554 -9.699 -14.226 1.00 69.50 132 PRO A N 1
ATOM 1051 C CA . PRO A 1 132 ? 20.490 -10.660 -14.493 1.00 69.50 132 PRO A CA 1
ATOM 1052 C C . PRO A 1 132 ? 19.783 -11.047 -13.190 1.00 69.50 132 PRO A C 1
ATOM 1054 O O . PRO A 1 132 ? 20.386 -11.064 -12.116 1.00 69.50 132 PRO A O 1
ATOM 1057 N N . THR A 1 133 ? 18.501 -11.392 -13.276 1.00 67.12 133 THR A N 1
ATOM 1058 C CA . THR A 1 133 ? 17.752 -11.852 -12.104 1.00 67.12 133 THR A CA 1
ATOM 1059 C C . THR A 1 133 ? 18.359 -13.169 -11.605 1.00 67.12 133 THR A C 1
ATOM 1061 O O . THR A 1 133 ? 18.422 -14.148 -12.351 1.00 67.12 133 THR A O 1
ATOM 1064 N N . ILE A 1 134 ? 18.847 -13.193 -10.357 1.00 68.62 134 ILE A N 1
ATOM 1065 C CA . ILE A 1 134 ? 19.560 -14.349 -9.792 1.00 68.62 134 ILE A CA 1
ATOM 1066 C C . ILE A 1 134 ? 18.644 -15.574 -9.820 1.00 68.62 134 ILE A C 1
ATOM 1068 O O . ILE A 1 134 ? 17.596 -15.604 -9.179 1.00 68.62 134 ILE A O 1
ATOM 1072 N N . THR A 1 135 ? 19.078 -16.612 -10.524 1.00 57.22 135 THR A N 1
ATOM 1073 C CA . THR A 1 135 ? 18.563 -17.973 -10.365 1.00 57.22 135 THR A CA 1
ATOM 1074 C C . THR A 1 135 ? 19.703 -18.859 -9.899 1.00 57.22 135 THR A C 1
ATOM 1076 O O . THR A 1 135 ? 20.833 -18.729 -10.376 1.00 57.22 135 THR A O 1
ATOM 1079 N N . GLU A 1 136 ? 19.423 -19.771 -8.963 1.00 54.88 136 GLU A N 1
ATOM 1080 C CA . GLU A 1 136 ? 20.343 -20.868 -8.677 1.00 54.88 136 GLU A CA 1
ATOM 1081 C C . GLU A 1 136 ? 20.563 -21.650 -9.971 1.00 54.88 136 GLU A C 1
ATOM 1083 O O . GLU A 1 136 ? 19.714 -22.416 -10.434 1.00 54.88 136 GLU A O 1
ATOM 1088 N N . ARG A 1 137 ? 21.716 -21.432 -10.597 1.00 58.06 137 ARG A N 1
ATOM 1089 C CA . ARG A 1 137 ? 22.130 -22.188 -11.766 1.00 58.06 137 ARG A CA 1
ATOM 1090 C C . ARG A 1 137 ? 22.464 -23.593 -11.282 1.00 58.06 137 ARG A C 1
ATOM 1092 O O . ARG A 1 137 ? 23.586 -23.850 -10.854 1.00 58.06 137 ARG A O 1
ATOM 1099 N N . ARG A 1 138 ? 21.508 -24.524 -11.341 1.00 53.53 138 ARG A N 1
ATOM 1100 C CA . ARG A 1 138 ? 21.860 -25.944 -11.254 1.00 53.53 138 ARG A CA 1
ATOM 1101 C C . ARG A 1 138 ? 22.753 -26.221 -12.470 1.00 53.53 138 ARG A C 1
ATOM 1103 O O . ARG A 1 138 ? 22.287 -25.998 -13.590 1.00 53.53 138 ARG A O 1
ATOM 1110 N N . PRO A 1 139 ? 24.026 -26.619 -12.301 1.00 46.75 139 PRO A N 1
ATOM 1111 C CA . PRO A 1 139 ? 24.870 -26.921 -13.445 1.00 46.75 139 PRO A CA 1
ATOM 1112 C C . PRO A 1 139 ? 24.173 -28.007 -14.265 1.00 46.75 139 PRO A C 1
ATOM 1114 O O . PRO A 1 139 ? 23.710 -29.006 -13.703 1.00 46.75 139 PRO A O 1
ATOM 1117 N N . ALA A 1 140 ? 24.044 -27.777 -15.573 1.00 55.88 140 ALA A N 1
ATOM 1118 C CA . ALA A 1 140 ? 23.607 -28.812 -16.495 1.00 55.88 140 ALA A CA 1
ATOM 1119 C C . ALA A 1 140 ? 24.527 -30.017 -16.27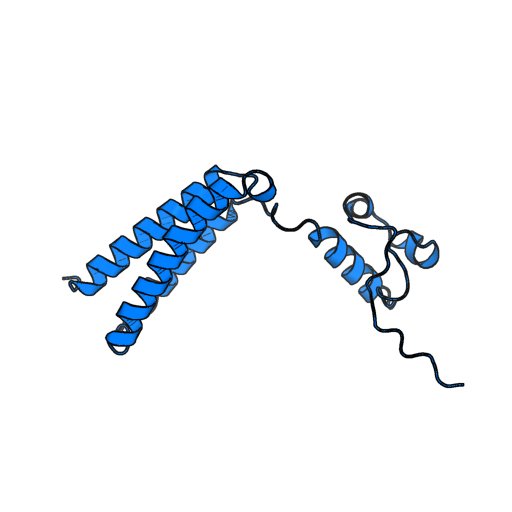0 1.00 55.88 140 ALA A C 1
ATOM 1121 O O . ALA A 1 140 ? 25.750 -29.887 -16.371 1.00 55.88 140 ALA A O 1
ATOM 1122 N N . ARG A 1 141 ? 23.953 -31.152 -15.852 1.00 46.28 141 ARG A N 1
ATOM 1123 C CA . ARG A 1 141 ? 24.723 -32.393 -15.780 1.00 46.28 141 ARG A CA 1
ATOM 1124 C C . ARG A 1 141 ? 25.176 -32.733 -17.207 1.00 46.28 141 ARG A C 1
ATOM 1126 O O . ARG A 1 141 ? 24.346 -32.587 -18.106 1.00 46.28 141 ARG A O 1
ATOM 1133 N N . PRO A 1 142 ? 26.454 -33.108 -17.391 1.00 62.09 142 PRO A N 1
ATOM 1134 C CA . PRO A 1 142 ? 26.973 -33.543 -18.683 1.00 62.09 142 PRO A CA 1
ATOM 1135 C C . PRO A 1 142 ? 26.244 -34.788 -19.195 1.00 62.09 142 PRO A C 1
ATOM 1137 O O . PRO A 1 142 ? 25.708 -35.550 -18.352 1.00 62.09 142 PRO A O 1
#

pLDDT: mean 85.96, std 11.22, range [46.28, 97.19]

Foldseek 3Di:
DDDPLSVLLVVLLVLLLVLLLQQLVVQQCVVVVVSNCVSVVSNVVSVVVNVVSQVVVVHDPPPVVVVVVSVVSSVVSNVSRDPNPDLQPLVVVLCVQCVVVVHHQQVDQLPRPVCVVSDDPSSVSHPPSVDGDDDPCPDDDD

Sequence (142 aa):
MPSKVQFRLFFLAGVMEACCCYLVFLGDLQRQIPQMWAGVFPAFLCYVFAAYLVLRRGGLPGRPHLILGAALVFRLTLWWSPATLSDDIFRYVWDGRVQLAGINPYLYAPSAPEVAHLRDALYHSVNHADIPTITERRPARP

Radius of gyration: 22.56 Å; chains: 1; bounding box: 55×48×52 Å